Protein AF-A0A4R2BP44-F1 (afdb_monomer)

Foldseek 3Di:
DDDD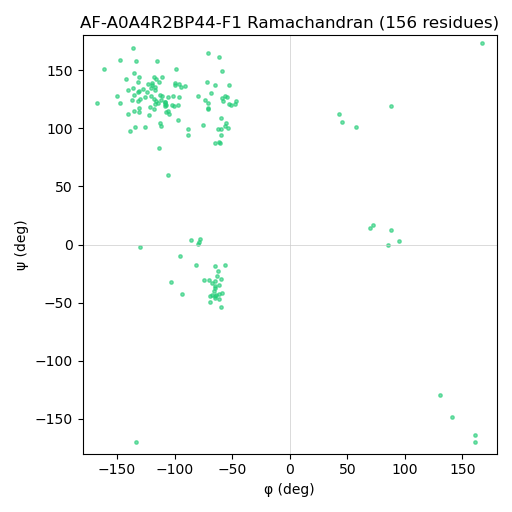DDDDDDDPPPPPPPPPPPQDFFDKDKDWDFAWPVVVQVVCCVVLVFGKIKTKTKIKIWTAHPQRKIWIFIWIWIWIATPQGIKIWTAGWIWIDDPFKIKIAAWRTWIGDPVGHTQFTDHFMWIATPVPRDIDTGGDRPPVVPDDPSVVNNNNHD

Mean predicted aligned error: 10.85 Å

pLDDT: mean 81.24, std 19.88, range [25.5, 97.81]

Sequence (158 aa):
MRRVSILGLAALGLAFVATPAVAAGPTVEQFRFVGVDDDQSAELTADCGFPVTVTVDAHETHLLFDDGTFQALIHYNATVTGAGGTLVLNNNVNEVDSSESFRAAGTPLRVSTIDGRTLAKQAGLLIFRFADGTLTFHGSLRPAEGFSFCEALQQQAP

Structure (mmCIF, N/CA/C/O backbone):
data_AF-A0A4R2BP44-F1
#
_entry.id   AF-A0A4R2BP44-F1
#
loop_
_atom_site.group_PDB
_atom_site.id
_atom_site.type_symbol
_atom_site.label_atom_id
_atom_site.label_alt_id
_atom_site.label_comp_id
_atom_site.label_asym_id
_atom_site.label_entity_id
_atom_site.label_seq_id
_atom_site.pdbx_PDB_ins_code
_atom_site.Cartn_x
_atom_site.Cartn_y
_atom_site.Cartn_z
_atom_site.occupancy
_atom_site.B_iso_or_equiv
_atom_site.auth_seq_id
_atom_site.auth_comp_id
_atom_site.auth_asym_id
_atom_site.auth_atom_id
_atom_site.pdbx_PDB_model_num
ATOM 1 N N . MET A 1 1 ? 38.806 12.807 -79.100 1.00 35.84 1 MET A N 1
ATOM 2 C CA . MET A 1 1 ? 39.651 13.921 -78.617 1.00 35.84 1 MET A CA 1
ATOM 3 C C . MET A 1 1 ? 39.878 13.763 -77.122 1.00 35.84 1 MET A C 1
ATOM 5 O O . MET A 1 1 ? 38.923 13.493 -76.416 1.00 35.84 1 MET A O 1
ATOM 9 N N . ARG A 1 2 ? 41.148 13.895 -76.715 1.00 33.97 2 ARG A N 1
ATOM 10 C CA . ARG A 1 2 ? 41.700 14.247 -75.391 1.00 33.97 2 ARG A CA 1
ATOM 11 C C . ARG A 1 2 ? 41.110 13.629 -74.109 1.00 33.97 2 ARG A C 1
ATOM 13 O O . ARG A 1 2 ? 40.054 14.011 -73.627 1.00 33.97 2 ARG A O 1
ATOM 20 N N . ARG A 1 3 ? 41.956 12.798 -73.488 1.00 40.75 3 ARG A N 1
ATOM 21 C CA . ARG A 1 3 ? 42.045 12.570 -72.039 1.00 40.75 3 ARG A CA 1
ATOM 22 C C . ARG A 1 3 ? 42.208 13.905 -71.300 1.00 40.75 3 ARG A C 1
ATOM 24 O O . ARG A 1 3 ? 43.069 14.685 -71.700 1.00 40.75 3 ARG A O 1
ATOM 31 N N . VAL A 1 4 ? 41.499 14.082 -70.187 1.00 38.09 4 VAL A N 1
ATOM 32 C CA . VAL A 1 4 ? 41.998 14.813 -69.012 1.00 38.09 4 VAL A CA 1
ATOM 33 C C . VAL A 1 4 ? 41.537 14.058 -67.766 1.00 38.09 4 VAL A C 1
ATOM 35 O O . VAL A 1 4 ? 40.348 13.970 -67.480 1.00 38.09 4 VAL A O 1
ATOM 38 N N . SER A 1 5 ? 42.509 13.486 -67.062 1.00 39.84 5 SER A N 1
ATOM 39 C CA . SER A 1 5 ? 42.406 13.041 -65.676 1.00 39.84 5 SER A CA 1
ATOM 40 C C . SER A 1 5 ? 42.843 14.195 -64.775 1.00 39.84 5 SER A C 1
ATOM 42 O O . SER A 1 5 ? 43.879 14.797 -65.047 1.00 39.84 5 SER A O 1
ATOM 44 N N . ILE A 1 6 ? 42.107 14.452 -63.693 1.00 37.88 6 ILE A N 1
ATOM 45 C CA . ILE A 1 6 ? 42.597 15.119 -62.474 1.00 37.88 6 ILE A CA 1
ATOM 46 C C . ILE A 1 6 ? 41.952 14.335 -61.316 1.00 37.88 6 ILE A C 1
ATOM 48 O O . ILE A 1 6 ? 40.733 14.296 -61.217 1.00 37.88 6 ILE A O 1
ATOM 52 N N . LEU A 1 7 ? 42.657 13.387 -60.692 1.00 30.05 7 LEU A N 1
ATOM 53 C CA . LEU A 1 7 ? 43.521 13.562 -59.514 1.00 30.05 7 LEU A CA 1
ATOM 54 C C . LEU A 1 7 ? 42.806 14.158 -58.290 1.00 30.05 7 LEU A C 1
ATOM 56 O O . LEU A 1 7 ? 42.697 15.368 -58.156 1.00 30.05 7 LEU A O 1
ATOM 60 N N . GLY A 1 8 ? 42.465 13.257 -57.361 1.00 25.50 8 GLY A N 1
ATOM 61 C CA . GLY A 1 8 ? 42.724 13.420 -55.930 1.00 25.50 8 GLY A CA 1
ATOM 62 C C . GLY A 1 8 ? 41.662 14.144 -55.108 1.00 25.50 8 GLY A C 1
ATOM 63 O O . GLY A 1 8 ? 41.470 15.339 -55.263 1.00 25.50 8 GLY A O 1
ATOM 64 N N . LEU A 1 9 ? 41.095 13.450 -54.118 1.00 31.69 9 LEU A N 1
ATOM 65 C CA . LEU A 1 9 ? 41.412 13.750 -52.719 1.00 31.69 9 LEU A CA 1
ATOM 66 C C . LEU A 1 9 ? 40.905 12.638 -51.785 1.00 31.69 9 LEU A C 1
ATOM 68 O O . LEU A 1 9 ? 39.724 12.321 -51.751 1.00 31.69 9 LEU A O 1
ATOM 72 N N . ALA A 1 10 ? 41.866 12.080 -51.050 1.00 29.89 10 ALA A N 1
ATOM 73 C CA . ALA A 1 10 ? 41.777 11.503 -49.712 1.00 29.89 10 ALA A CA 1
ATOM 74 C C . ALA A 1 10 ? 40.606 10.560 -49.377 1.00 29.89 10 ALA A C 1
ATOM 76 O O . ALA A 1 10 ? 39.509 10.968 -49.003 1.00 29.89 10 ALA A O 1
ATOM 77 N N . ALA A 1 11 ? 40.951 9.272 -49.317 1.00 38.94 11 ALA A N 1
ATOM 78 C CA . ALA A 1 11 ? 40.391 8.353 -48.342 1.00 38.94 11 ALA A CA 1
ATOM 79 C C . ALA A 1 11 ? 40.568 8.935 -46.925 1.00 38.94 11 ALA A C 1
ATOM 81 O O . ALA A 1 11 ? 41.644 8.848 -46.337 1.00 38.94 11 ALA A O 1
ATOM 82 N N . LEU A 1 12 ? 39.511 9.531 -46.378 1.00 34.94 12 LEU A N 1
ATOM 83 C CA . LEU A 1 12 ? 39.333 9.623 -44.936 1.00 34.94 12 LEU A CA 1
ATOM 84 C C . LEU A 1 12 ? 38.603 8.355 -44.518 1.00 34.94 12 LEU A C 1
ATOM 86 O O . LEU A 1 12 ? 37.393 8.219 -44.696 1.00 34.94 12 LEU A O 1
ATOM 90 N N . GLY A 1 13 ? 39.380 7.402 -44.006 1.00 35.44 13 GLY A N 1
ATOM 91 C CA . GLY A 1 13 ? 38.844 6.301 -43.229 1.00 35.44 13 GLY A CA 1
ATOM 92 C C . GLY A 1 13 ? 38.058 6.885 -42.065 1.00 35.44 13 GLY A C 1
ATOM 93 O O . GLY A 1 13 ? 38.637 7.337 -41.080 1.00 35.44 13 GLY A O 1
ATOM 94 N N . LEU A 1 14 ? 36.734 6.886 -42.192 1.00 38.31 14 LEU A N 1
ATOM 95 C CA . LEU A 1 14 ? 35.836 6.960 -41.055 1.00 38.31 14 LEU A CA 1
ATOM 96 C C . LEU A 1 14 ? 36.058 5.674 -40.263 1.00 38.31 14 LEU A C 1
ATOM 98 O O . LEU A 1 14 ? 35.388 4.664 -40.469 1.00 38.31 14 LEU A O 1
ATOM 102 N N . ALA A 1 15 ? 37.039 5.709 -39.364 1.00 43.16 15 ALA A N 1
ATOM 103 C CA . ALA A 1 15 ? 36.992 4.886 -38.178 1.00 43.16 15 ALA A CA 1
ATOM 104 C C . ALA A 1 15 ? 35.740 5.338 -37.417 1.00 43.16 15 ALA A C 1
ATOM 106 O O . ALA A 1 15 ? 35.787 6.256 -36.601 1.00 43.16 15 ALA A O 1
ATOM 107 N N . PHE A 1 16 ? 34.596 4.733 -37.743 1.00 40.28 16 PHE A N 1
ATOM 108 C CA . PHE A 1 16 ? 33.491 4.659 -36.809 1.00 40.28 16 PHE A CA 1
ATOM 109 C C . PHE A 1 16 ? 34.045 3.906 -35.608 1.00 40.28 16 PHE A C 1
ATOM 111 O O . PHE A 1 16 ? 34.105 2.677 -35.587 1.00 40.28 16 PHE A O 1
ATOM 118 N N . VAL A 1 17 ? 34.520 4.657 -34.619 1.00 44.81 17 VAL A N 1
ATOM 119 C CA . VAL A 1 17 ? 34.588 4.140 -33.266 1.00 44.81 17 VAL A CA 1
ATOM 120 C C . VAL A 1 17 ? 33.130 3.878 -32.931 1.00 44.81 17 VAL A C 1
ATOM 122 O O . VAL A 1 17 ? 32.371 4.810 -32.679 1.00 44.81 17 VAL A O 1
ATOM 125 N N . ALA A 1 18 ? 32.711 2.619 -33.046 1.00 42.50 18 ALA A N 1
ATOM 126 C CA . ALA A 1 18 ? 31.502 2.155 -32.405 1.00 42.50 18 ALA A CA 1
ATOM 127 C C . ALA A 1 18 ? 31.738 2.377 -30.911 1.00 42.50 18 ALA A C 1
ATOM 129 O O . ALA A 1 18 ? 32.309 1.533 -30.223 1.00 42.50 18 ALA A O 1
ATOM 130 N N . THR A 1 19 ? 31.411 3.571 -30.421 1.00 48.53 19 THR A N 1
ATOM 131 C CA . THR A 1 19 ? 31.252 3.775 -28.993 1.00 48.53 19 THR A CA 1
ATOM 132 C C . THR A 1 19 ? 30.174 2.783 -28.592 1.00 48.53 19 THR A C 1
ATOM 134 O O . THR A 1 19 ? 29.110 2.809 -29.222 1.00 48.53 19 THR A O 1
ATOM 137 N N . PRO A 1 20 ? 30.427 1.872 -27.635 1.00 46.53 20 PRO A N 1
ATOM 138 C CA . PRO A 1 20 ? 29.353 1.045 -27.122 1.00 46.53 20 PRO A CA 1
ATOM 139 C C . PRO A 1 20 ? 28.257 2.022 -26.716 1.00 46.53 20 PRO A C 1
ATOM 141 O O . PRO A 1 20 ? 28.526 2.959 -25.961 1.00 46.53 20 PRO A O 1
ATOM 144 N N . ALA A 1 21 ? 27.071 1.880 -27.311 1.00 52.88 21 ALA A N 1
ATOM 145 C CA . ALA A 1 21 ? 25.906 2.591 -26.835 1.00 52.88 21 ALA A CA 1
ATOM 146 C C . ALA A 1 21 ? 25.800 2.199 -25.365 1.00 52.88 21 ALA A C 1
ATOM 148 O O . ALA A 1 21 ? 25.515 1.046 -25.041 1.00 52.88 21 ALA A O 1
ATOM 149 N N . VAL A 1 22 ? 26.180 3.119 -24.481 1.00 56.31 22 VAL A N 1
ATOM 150 C CA . VAL A 1 22 ? 25.903 2.983 -23.062 1.00 56.31 22 VAL A CA 1
ATOM 151 C C . VAL A 1 22 ? 24.390 2.903 -23.038 1.00 56.31 22 VAL A C 1
ATOM 153 O O . VAL A 1 22 ? 23.740 3.872 -23.428 1.00 56.31 22 VAL A O 1
ATOM 156 N N . ALA A 1 23 ? 23.848 1.719 -22.740 1.00 58.56 23 ALA A N 1
ATOM 157 C CA . ALA A 1 23 ? 22.416 1.559 -22.564 1.00 58.56 23 ALA A CA 1
ATOM 158 C C . ALA A 1 23 ? 21.978 2.694 -21.639 1.00 58.56 23 ALA A C 1
ATOM 160 O O . ALA A 1 23 ? 22.573 2.867 -20.569 1.00 58.56 23 ALA A O 1
ATOM 161 N N . ALA A 1 24 ? 21.059 3.537 -22.113 1.00 68.88 24 ALA A N 1
ATOM 162 C CA . ALA A 1 24 ? 20.552 4.622 -21.300 1.00 68.88 24 ALA A CA 1
ATOM 163 C C . ALA A 1 24 ? 20.044 3.994 -19.995 1.00 68.88 24 ALA A C 1
ATOM 165 O O . ALA A 1 24 ? 19.338 2.985 -20.016 1.00 68.88 24 ALA A O 1
ATOM 166 N N . GLY A 1 25 ? 20.512 4.507 -18.855 1.00 79.50 25 GLY A N 1
ATOM 167 C CA . GLY A 1 25 ? 19.971 4.084 -17.567 1.00 79.50 25 GLY A CA 1
ATOM 168 C C . GLY A 1 25 ? 18.478 4.423 -17.495 1.00 79.50 25 GLY A C 1
ATOM 169 O O . GLY A 1 25 ? 18.021 5.268 -18.268 1.00 79.50 25 GLY A O 1
ATOM 170 N N . PRO A 1 26 ? 17.714 3.801 -16.581 1.00 90.31 26 PRO A N 1
ATOM 171 C CA . PRO A 1 26 ? 16.303 4.130 -16.435 1.00 90.31 26 PRO A CA 1
ATOM 172 C C . PRO A 1 26 ? 16.114 5.615 -16.103 1.00 90.31 26 PRO A C 1
ATOM 174 O O . PRO A 1 26 ? 16.946 6.228 -15.424 1.00 90.31 26 PRO A O 1
ATOM 177 N N . THR A 1 27 ? 14.990 6.177 -16.540 1.00 94.75 27 THR A N 1
ATOM 178 C CA . THR A 1 27 ? 14.526 7.477 -16.047 1.00 94.75 27 THR A CA 1
ATOM 179 C C . THR A 1 27 ? 14.106 7.311 -14.591 1.00 94.75 27 THR A C 1
ATOM 181 O O . THR A 1 27 ? 13.376 6.378 -14.266 1.00 94.75 27 THR A O 1
ATOM 184 N N . VAL A 1 28 ? 14.593 8.186 -13.708 1.00 95.12 28 VAL A N 1
ATOM 185 C CA . VAL A 1 28 ? 14.306 8.123 -12.269 1.00 95.12 28 VAL A CA 1
ATOM 186 C C . VAL A 1 28 ? 13.370 9.257 -11.885 1.00 95.12 28 VAL A C 1
ATOM 188 O O . VAL A 1 28 ? 13.719 10.425 -12.060 1.00 95.12 28 VAL A O 1
ATOM 191 N N . GLU A 1 29 ? 12.225 8.917 -11.305 1.00 94.75 29 GLU A N 1
ATOM 192 C CA . GLU A 1 29 ? 11.276 9.877 -10.745 1.00 94.75 29 GLU A CA 1
ATOM 193 C C . GLU A 1 29 ? 11.127 9.642 -9.241 1.00 94.75 29 GLU A C 1
ATOM 195 O O . GLU A 1 29 ? 11.203 8.514 -8.753 1.00 94.75 29 GLU A O 1
ATOM 200 N N . GLN A 1 30 ? 10.960 10.722 -8.482 1.00 94.88 30 GLN A N 1
ATOM 201 C CA . GLN A 1 30 ? 10.716 10.652 -7.046 1.00 94.88 30 GLN A CA 1
ATOM 202 C C . GLN A 1 30 ? 9.360 11.260 -6.748 1.00 94.88 30 GLN A C 1
ATOM 204 O O . GLN A 1 30 ? 9.098 12.414 -7.091 1.00 94.88 30 GLN A O 1
ATOM 209 N N . PHE A 1 31 ? 8.524 10.484 -6.075 1.00 91.62 31 PHE A N 1
ATOM 210 C CA . PHE A 1 31 ? 7.209 10.909 -5.645 1.00 91.62 31 PHE A CA 1
ATOM 211 C C . PHE A 1 31 ? 7.166 10.985 -4.124 1.00 91.62 31 PHE A C 1
ATOM 213 O O . PHE A 1 31 ? 7.716 10.139 -3.415 1.00 91.62 31 PHE A O 1
ATOM 220 N N . ARG A 1 32 ? 6.510 12.025 -3.609 1.00 93.56 32 ARG A N 1
ATOM 221 C CA . ARG A 1 32 ? 6.258 12.167 -2.181 1.00 93.56 32 ARG A CA 1
ATOM 222 C C . ARG A 1 32 ? 4.867 12.717 -1.952 1.00 93.56 32 ARG A C 1
ATOM 224 O O . ARG A 1 32 ? 4.508 13.746 -2.522 1.00 93.56 32 ARG A O 1
ATOM 231 N N . PHE A 1 33 ? 4.150 12.083 -1.039 1.00 91.38 33 PHE A N 1
ATOM 232 C CA . PHE A 1 33 ? 2.850 12.537 -0.587 1.00 91.38 33 PHE A CA 1
ATOM 233 C C . PHE A 1 33 ? 2.787 12.533 0.936 1.00 91.38 33 PHE A C 1
ATOM 235 O O . PHE A 1 33 ? 3.166 11.557 1.578 1.00 91.38 33 PHE A O 1
ATOM 242 N N . VAL A 1 34 ? 2.315 13.641 1.508 1.00 95.44 34 VAL A N 1
ATOM 243 C CA . VAL A 1 34 ? 2.019 13.751 2.936 1.00 95.44 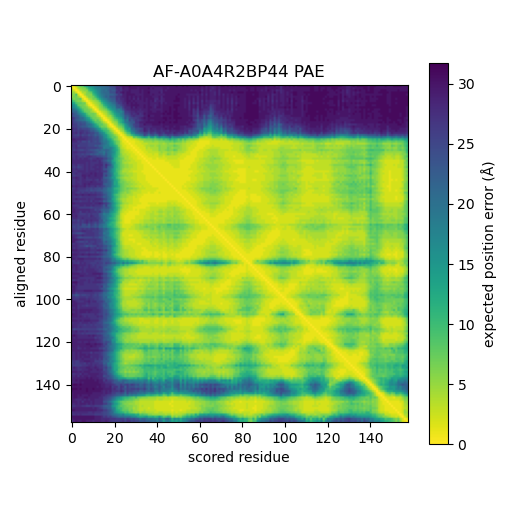34 VAL A CA 1
ATOM 244 C C . VAL A 1 34 ? 0.673 14.441 3.073 1.00 95.44 34 VAL A C 1
ATOM 246 O O . VAL A 1 34 ? 0.542 15.607 2.697 1.00 95.44 34 VAL A O 1
ATOM 249 N N . GLY A 1 35 ? -0.324 13.741 3.596 1.00 95.69 35 GLY A N 1
ATOM 250 C CA . GLY A 1 35 ? -1.672 14.287 3.678 1.00 95.69 35 GLY A CA 1
ATOM 251 C C . GLY A 1 35 ? -2.742 13.228 3.863 1.00 95.69 35 GLY A C 1
ATOM 252 O O . GLY A 1 35 ? -2.446 12.069 4.141 1.00 95.69 35 GLY A O 1
ATOM 253 N N . VAL A 1 36 ? -3.994 13.653 3.736 1.00 96.06 36 VAL A N 1
ATOM 254 C CA . VAL A 1 36 ? -5.141 12.743 3.738 1.00 96.06 36 VAL A CA 1
ATOM 255 C C . VAL A 1 36 ? -5.268 12.120 2.354 1.00 96.06 36 VAL A C 1
ATOM 257 O O . VAL A 1 36 ? -5.291 12.839 1.359 1.00 96.06 36 VAL A O 1
ATOM 260 N N . ASP A 1 37 ? -5.330 10.796 2.309 1.00 95.00 37 ASP A N 1
ATOM 261 C CA . ASP A 1 37 ? -5.653 10.043 1.100 1.00 95.00 37 ASP A CA 1
ATOM 262 C C . ASP A 1 37 ? -7.174 9.884 1.036 1.00 95.00 37 ASP A C 1
ATOM 264 O O . ASP A 1 37 ? -7.755 9.028 1.710 1.00 95.00 37 ASP A O 1
ATOM 268 N N . ASP A 1 38 ? -7.829 10.794 0.314 1.00 95.56 38 ASP A N 1
ATOM 269 C CA . ASP A 1 38 ? -9.291 10.864 0.245 1.00 95.56 38 ASP A CA 1
ATOM 270 C C . ASP A 1 38 ? -9.894 9.621 -0.425 1.00 95.56 38 ASP A C 1
ATOM 272 O O . ASP A 1 38 ? -10.937 9.134 0.017 1.00 95.56 38 ASP A O 1
ATOM 276 N N . ASP A 1 39 ? -9.218 9.070 -1.436 1.00 93.56 39 ASP A N 1
ATOM 277 C CA . ASP A 1 39 ? -9.689 7.900 -2.176 1.00 93.56 39 ASP A CA 1
ATOM 278 C C . ASP A 1 39 ? -9.631 6.648 -1.293 1.00 93.56 39 ASP A C 1
ATOM 280 O O . ASP A 1 39 ? -10.643 5.959 -1.129 1.00 93.56 39 ASP A O 1
ATOM 284 N N . GLN A 1 40 ? -8.498 6.399 -0.627 1.00 91.00 40 GLN A N 1
ATOM 285 C CA . GLN A 1 40 ? -8.390 5.264 0.291 1.00 91.00 40 GLN A CA 1
ATOM 286 C C . GLN A 1 40 ? -9.279 5.437 1.533 1.00 91.00 40 GLN A C 1
ATOM 288 O O . GLN A 1 40 ? -9.833 4.465 2.052 1.00 91.00 40 GLN A O 1
ATOM 293 N N . SER A 1 41 ? -9.463 6.674 2.008 1.00 94.94 41 SER A N 1
ATOM 294 C CA . SER A 1 41 ? -10.414 6.974 3.086 1.00 94.94 41 SER A CA 1
ATOM 295 C C . SER A 1 41 ? -11.848 6.629 2.680 1.00 94.94 41 SER A C 1
ATOM 297 O O . SER A 1 41 ? -12.588 6.046 3.478 1.00 94.94 41 SER A O 1
ATOM 299 N N . ALA A 1 42 ? -12.248 6.956 1.448 1.00 95.38 42 ALA A N 1
ATOM 300 C CA . ALA A 1 42 ? -13.571 6.644 0.920 1.00 95.38 42 ALA A CA 1
ATOM 301 C C . ALA A 1 42 ? -13.775 5.134 0.731 1.00 95.38 42 ALA A C 1
ATOM 303 O O . ALA A 1 42 ? -14.817 4.613 1.136 1.00 95.38 42 ALA A O 1
ATOM 304 N N . GLU A 1 43 ? -12.781 4.432 0.185 1.00 94.25 43 GLU A N 1
ATOM 305 C CA . GLU A 1 43 ? -12.806 2.976 0.005 1.00 94.25 43 GLU A CA 1
ATOM 306 C C . GLU A 1 43 ? -12.965 2.254 1.350 1.00 94.25 43 GLU A C 1
ATOM 308 O O . GLU A 1 43 ? -13.934 1.523 1.554 1.00 94.25 43 GLU A O 1
ATOM 313 N N . LEU A 1 44 ? -12.100 2.549 2.326 1.00 91.94 44 LEU A N 1
ATOM 314 C CA . LEU A 1 44 ? -12.189 1.935 3.653 1.00 91.94 44 LEU A CA 1
ATOM 315 C C . LEU A 1 44 ? -13.464 2.330 4.402 1.00 91.94 44 LEU A C 1
ATOM 317 O O . LEU A 1 44 ? -13.988 1.531 5.174 1.00 91.94 44 LEU A O 1
ATOM 321 N N . THR A 1 45 ? -13.989 3.539 4.185 1.00 94.69 45 THR A N 1
ATOM 322 C CA . THR A 1 45 ? -15.284 3.941 4.754 1.00 94.69 45 THR A CA 1
ATOM 323 C C . THR A 1 45 ? -16.419 3.081 4.200 1.00 94.69 45 THR A C 1
ATOM 325 O O . THR A 1 45 ? -17.290 2.650 4.961 1.00 94.69 45 THR A O 1
ATOM 328 N N . ALA A 1 46 ? -16.414 2.819 2.890 1.00 93.94 46 ALA A N 1
ATOM 329 C CA . ALA A 1 46 ? -17.403 1.965 2.245 1.00 93.94 46 ALA A CA 1
ATOM 330 C C . ALA A 1 46 ? -17.293 0.512 2.734 1.00 93.94 46 ALA A C 1
ATOM 332 O O . ALA A 1 46 ? -18.308 -0.077 3.110 1.00 93.94 46 ALA A O 1
ATOM 333 N N . ASP A 1 47 ? -16.075 -0.025 2.806 1.00 91.75 47 ASP A N 1
ATOM 334 C CA . ASP A 1 47 ? -15.817 -1.409 3.213 1.00 91.75 47 ASP A CA 1
ATOM 335 C C . ASP A 1 47 ? -16.112 -1.656 4.694 1.00 91.75 47 ASP A C 1
ATOM 337 O O . ASP A 1 47 ? -16.731 -2.657 5.062 1.00 91.75 47 ASP A O 1
ATOM 341 N N . CYS A 1 48 ? -15.688 -0.740 5.565 1.00 90.75 48 CYS A N 1
ATOM 342 C CA . CYS A 1 48 ? -15.864 -0.894 7.002 1.00 90.75 48 CYS A CA 1
ATOM 343 C C . CYS A 1 48 ? -17.266 -0.495 7.491 1.00 90.75 48 CYS A C 1
ATOM 345 O O . CYS A 1 48 ? -17.651 -0.868 8.602 1.00 90.75 48 CYS A O 1
ATOM 347 N N . GLY A 1 49 ? -18.041 0.255 6.700 1.00 94.62 49 GLY A N 1
ATOM 348 C CA . GLY A 1 49 ? -19.393 0.695 7.062 1.00 94.62 49 GLY A CA 1
ATOM 349 C C . GLY A 1 49 ? -19.442 1.794 8.135 1.00 94.62 49 GLY A C 1
ATOM 350 O O . GLY A 1 49 ? -20.489 2.020 8.743 1.00 94.62 49 GLY A O 1
ATOM 351 N N . PHE A 1 50 ? -18.325 2.478 8.389 1.00 94.38 50 PHE A N 1
ATOM 352 C CA . PHE A 1 50 ? -18.218 3.633 9.286 1.00 94.38 50 PHE A CA 1
ATOM 353 C C . PHE A 1 50 ? -17.143 4.603 8.774 1.00 94.38 50 PHE A C 1
ATOM 355 O O . PHE A 1 50 ? -16.265 4.172 8.032 1.00 94.38 50 PHE A O 1
ATOM 362 N N . PRO A 1 51 ? -17.167 5.894 9.165 1.00 96.06 51 PRO A N 1
ATOM 363 C CA . PRO A 1 51 ? -16.175 6.862 8.703 1.00 96.06 51 PRO A CA 1
ATOM 364 C C . PRO A 1 51 ? -14.743 6.448 9.060 1.00 96.06 51 PRO A C 1
ATOM 366 O O . PRO A 1 51 ? -14.434 6.213 10.233 1.00 96.06 51 PRO A O 1
ATOM 369 N N . VAL A 1 52 ? -13.882 6.398 8.046 1.00 96.06 52 VAL A N 1
ATOM 370 C CA . VAL A 1 52 ? -12.445 6.142 8.159 1.00 96.06 52 VAL A CA 1
ATOM 371 C C . VAL A 1 52 ? -11.682 7.299 7.521 1.00 96.06 52 VAL A C 1
ATOM 373 O O . VAL A 1 52 ? -12.054 7.799 6.464 1.00 96.06 52 VAL A O 1
ATOM 376 N N . THR A 1 53 ? -10.602 7.727 8.166 1.00 97.81 53 THR A N 1
ATOM 377 C CA . THR A 1 53 ? -9.650 8.695 7.617 1.00 97.81 53 THR A CA 1
ATOM 378 C C . THR A 1 53 ? -8.274 8.062 7.563 1.00 97.81 53 THR A C 1
ATOM 380 O O . THR A 1 53 ? -7.777 7.563 8.578 1.00 97.81 53 THR A O 1
ATOM 383 N N . VAL A 1 54 ? -7.651 8.117 6.392 1.00 96.88 54 VAL A N 1
ATOM 384 C CA . VAL A 1 54 ? -6.279 7.677 6.180 1.00 96.88 54 VAL A CA 1
ATOM 385 C C . VAL A 1 54 ? -5.376 8.880 5.972 1.00 96.88 54 VAL A C 1
ATOM 387 O O . VAL A 1 54 ? -5.529 9.637 5.017 1.00 96.88 54 VAL A O 1
ATOM 390 N N . THR A 1 55 ? -4.399 9.026 6.861 1.00 97.50 55 THR A N 1
ATOM 391 C CA . THR A 1 55 ? -3.346 10.036 6.741 1.00 97.50 55 THR A CA 1
ATOM 392 C C . THR A 1 55 ? -2.037 9.352 6.397 1.00 97.50 55 THR A C 1
ATOM 394 O O . THR A 1 55 ? -1.567 8.505 7.155 1.00 97.50 55 THR A O 1
ATOM 397 N N . VAL A 1 56 ? -1.441 9.746 5.281 1.00 96.00 56 VAL A N 1
ATOM 398 C CA . VAL A 1 56 ? -0.304 9.090 4.640 1.00 96.00 56 VAL A CA 1
ATOM 399 C C . VAL A 1 56 ? 0.951 9.954 4.736 1.00 96.00 56 VAL A C 1
ATOM 401 O O . VAL A 1 56 ? 0.889 11.176 4.626 1.00 96.00 56 VAL A O 1
ATOM 404 N N . ASP A 1 57 ? 2.093 9.296 4.906 1.00 95.56 57 ASP A N 1
ATOM 405 C CA . ASP A 1 57 ? 3.438 9.762 4.568 1.00 95.56 57 ASP A CA 1
ATOM 406 C C . ASP A 1 57 ? 4.063 8.691 3.664 1.00 95.56 57 ASP A C 1
ATOM 408 O O . ASP A 1 57 ? 4.459 7.612 4.121 1.00 95.56 57 ASP A O 1
ATOM 412 N N . ALA A 1 58 ? 4.060 8.963 2.362 1.00 93.69 58 ALA A N 1
ATOM 413 C CA . ALA A 1 58 ? 4.534 8.056 1.331 1.00 93.69 58 ALA A CA 1
ATOM 414 C C . ALA A 1 58 ? 5.690 8.680 0.554 1.00 93.69 58 ALA A C 1
ATOM 416 O O . ALA A 1 58 ? 5.677 9.864 0.201 1.00 93.69 58 ALA A O 1
ATOM 417 N N . HIS A 1 59 ? 6.687 7.853 0.266 1.00 94.88 59 HIS A N 1
ATOM 418 C CA . HIS A 1 59 ? 7.818 8.192 -0.577 1.00 94.88 59 HIS A CA 1
ATOM 419 C C . HIS A 1 59 ? 8.099 7.046 -1.536 1.00 94.88 59 HIS A C 1
ATOM 421 O O . HIS A 1 59 ? 8.267 5.898 -1.116 1.00 94.88 59 HIS A O 1
ATOM 427 N N . GLU A 1 60 ? 8.196 7.378 -2.816 1.00 94.12 60 GLU A N 1
ATOM 428 C CA . GLU A 1 60 ? 8.407 6.406 -3.872 1.00 94.12 60 GLU A CA 1
ATOM 429 C C . GLU A 1 60 ? 9.541 6.842 -4.789 1.00 94.12 60 GLU A C 1
ATOM 431 O O . GLU A 1 60 ? 9.737 8.027 -5.065 1.00 94.12 60 GLU A O 1
ATOM 436 N N . THR A 1 61 ? 10.309 5.870 -5.262 1.00 95.75 61 THR A N 1
ATOM 437 C CA . THR A 1 61 ? 11.272 6.066 -6.346 1.00 95.75 61 THR A CA 1
ATOM 438 C C . THR A 1 61 ? 10.870 5.180 -7.505 1.00 95.75 61 THR A C 1
ATOM 440 O O . THR A 1 61 ? 10.871 3.958 -7.370 1.00 95.75 61 THR A O 1
ATOM 443 N N . HIS A 1 62 ? 10.532 5.798 -8.627 1.00 95.56 62 HIS A N 1
ATOM 444 C CA . HIS A 1 62 ? 10.126 5.132 -9.853 1.00 95.56 62 HIS A CA 1
ATOM 445 C C . HIS A 1 62 ? 11.305 5.071 -10.818 1.00 95.56 62 HIS A C 1
ATOM 447 O O . HIS A 1 62 ? 12.053 6.036 -10.968 1.00 95.56 62 HIS A O 1
ATOM 453 N N . LEU A 1 63 ? 11.473 3.927 -11.463 1.00 95.31 63 LEU A N 1
ATOM 454 C CA . LEU A 1 63 ? 12.476 3.653 -12.478 1.00 95.31 63 LEU A CA 1
ATOM 455 C C . LEU A 1 63 ? 11.731 3.225 -13.740 1.00 95.31 63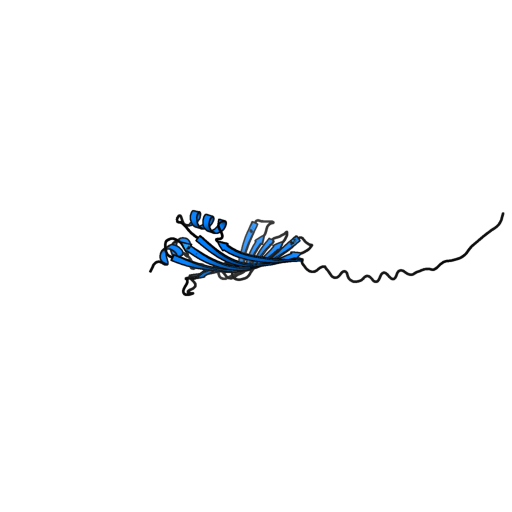 LEU A C 1
ATOM 457 O O . LEU A 1 63 ? 11.118 2.157 -13.771 1.00 95.31 63 LEU A O 1
ATOM 461 N N . LEU A 1 6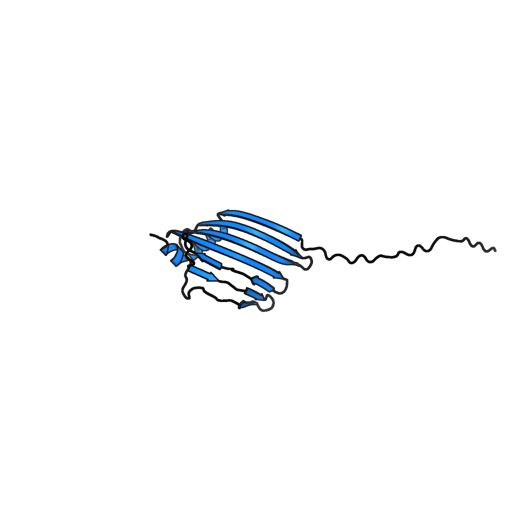4 ? 11.776 4.066 -14.766 1.00 94.12 64 LEU A N 1
ATOM 462 C CA . LEU A 1 64 ? 11.143 3.817 -16.053 1.00 94.12 64 LEU A CA 1
ATOM 463 C C . LEU A 1 64 ? 12.212 3.386 -17.053 1.00 94.12 64 LEU A C 1
ATOM 465 O O . LEU A 1 64 ? 13.166 4.126 -17.309 1.00 94.12 64 LEU A O 1
ATOM 469 N N . PHE A 1 65 ? 12.062 2.187 -17.604 1.00 92.44 65 PHE A N 1
ATOM 470 C CA . PHE A 1 65 ? 12.984 1.612 -18.577 1.00 92.44 65 PHE A CA 1
ATOM 471 C C . PHE A 1 65 ? 12.448 1.787 -20.005 1.00 92.44 65 PHE A C 1
ATOM 473 O O . PHE A 1 65 ? 11.240 1.794 -20.236 1.00 92.44 65 PHE A O 1
ATOM 480 N N . ASP A 1 66 ? 13.353 1.886 -20.983 1.00 91.69 66 ASP A N 1
ATOM 481 C CA . ASP A 1 66 ? 12.999 2.089 -22.399 1.00 91.69 66 ASP A CA 1
ATOM 482 C C . ASP A 1 66 ? 12.176 0.934 -22.998 1.00 91.69 66 ASP A C 1
ATOM 484 O O . ASP A 1 66 ? 11.465 1.119 -23.986 1.00 91.69 66 ASP A O 1
ATOM 488 N N . ASP A 1 67 ? 12.267 -0.264 -22.413 1.00 89.50 67 ASP A N 1
ATOM 489 C CA . ASP A 1 67 ? 11.486 -1.437 -22.821 1.00 89.50 67 ASP A CA 1
ATOM 490 C C . ASP A 1 67 ? 10.040 -1.424 -22.290 1.00 89.50 67 ASP A C 1
ATOM 492 O O . ASP A 1 67 ? 9.275 -2.354 -22.552 1.00 89.50 67 ASP A O 1
ATOM 496 N N . GLY A 1 68 ? 9.656 -0.362 -21.574 1.00 89.56 68 GLY A N 1
ATOM 497 C CA . GLY A 1 68 ? 8.345 -0.199 -20.956 1.00 89.56 68 GLY A CA 1
ATOM 498 C C . GLY A 1 68 ? 8.224 -0.851 -19.580 1.00 89.56 68 GLY A C 1
ATOM 499 O O . GLY A 1 68 ? 7.161 -0.752 -18.973 1.00 89.56 68 GLY A O 1
ATOM 500 N N . THR A 1 69 ? 9.280 -1.492 -19.069 1.00 94.00 69 THR A N 1
ATOM 501 C CA . THR A 1 69 ? 9.310 -1.959 -17.681 1.00 94.00 69 THR A CA 1
ATOM 502 C C . THR A 1 69 ? 9.270 -0.758 -16.742 1.00 94.00 69 THR A C 1
ATOM 504 O O . THR A 1 69 ? 9.969 0.240 -16.935 1.00 94.00 69 THR A O 1
ATOM 507 N N . PHE A 1 70 ? 8.473 -0.875 -15.692 1.00 94.94 70 PHE A N 1
ATOM 508 C CA . PHE A 1 70 ? 8.391 0.073 -14.596 1.00 94.94 70 PHE A CA 1
ATOM 509 C C . PHE A 1 70 ? 8.821 -0.626 -13.310 1.00 94.94 70 PHE A C 1
ATOM 511 O O . PHE A 1 70 ? 8.412 -1.753 -13.036 1.00 94.94 70 PHE A O 1
ATOM 518 N N . GLN A 1 71 ? 9.647 0.033 -12.506 1.00 95.62 71 GLN A N 1
ATOM 519 C CA . GLN A 1 71 ? 9.977 -0.438 -11.169 1.00 95.62 71 GLN A CA 1
ATOM 520 C C . GLN A 1 71 ? 9.739 0.672 -10.149 1.00 95.62 71 GLN A C 1
ATOM 522 O O . GLN A 1 71 ? 10.202 1.790 -10.347 1.00 95.62 71 GLN A O 1
ATOM 527 N N . ALA A 1 72 ? 9.088 0.363 -9.030 1.00 94.69 72 ALA A N 1
ATOM 528 C CA . ALA A 1 72 ? 8.873 1.308 -7.941 1.00 94.69 72 ALA A CA 1
ATOM 529 C C . ALA A 1 72 ? 9.416 0.776 -6.616 1.00 94.69 72 ALA A C 1
ATOM 531 O O . ALA A 1 72 ? 9.133 -0.345 -6.203 1.00 94.69 72 ALA A O 1
ATOM 532 N N . LEU A 1 73 ? 10.187 1.606 -5.919 1.00 94.19 73 LEU A N 1
ATOM 533 C CA . LEU A 1 73 ? 10.533 1.409 -4.515 1.00 94.19 73 LEU A CA 1
ATOM 534 C C . LEU A 1 73 ? 9.580 2.252 -3.680 1.00 94.19 73 LEU A C 1
ATOM 536 O O . LEU A 1 73 ? 9.711 3.472 -3.665 1.00 94.19 73 LEU A O 1
ATOM 540 N N . ILE A 1 74 ? 8.637 1.605 -3.006 1.00 93.25 74 ILE A N 1
ATOM 541 C CA . ILE A 1 74 ? 7.536 2.247 -2.293 1.00 93.25 74 ILE A CA 1
ATOM 542 C C . ILE A 1 74 ? 7.760 2.115 -0.793 1.00 93.25 74 ILE A C 1
ATOM 544 O O . ILE A 1 74 ? 7.825 1.009 -0.246 1.00 93.25 74 ILE A O 1
ATOM 548 N N . HIS A 1 75 ? 7.831 3.258 -0.121 1.00 94.25 75 HIS A N 1
ATOM 549 C CA . HIS A 1 75 ? 7.764 3.379 1.326 1.00 94.25 75 HIS A CA 1
ATOM 550 C C . HIS A 1 75 ? 6.470 4.094 1.679 1.00 94.25 75 HIS A C 1
ATOM 552 O O . HIS A 1 75 ? 6.363 5.305 1.525 1.00 94.25 75 HIS A O 1
ATOM 558 N N . TYR A 1 76 ? 5.494 3.339 2.163 1.00 92.31 76 TYR A N 1
ATOM 559 C CA . TYR A 1 76 ? 4.186 3.859 2.523 1.00 92.31 76 TYR A CA 1
ATOM 560 C C . TYR A 1 76 ? 3.976 3.690 4.023 1.00 92.31 76 TYR A C 1
ATOM 562 O O . TYR A 1 76 ? 4.069 2.581 4.559 1.00 92.31 76 TYR A O 1
ATOM 570 N N . ASN A 1 77 ? 3.691 4.785 4.713 1.00 94.88 77 ASN A N 1
ATOM 571 C CA . ASN A 1 77 ? 3.289 4.778 6.108 1.00 94.88 77 ASN A CA 1
ATOM 572 C C . ASN A 1 77 ? 1.976 5.535 6.230 1.00 94.88 77 ASN A C 1
ATOM 574 O O . ASN A 1 77 ? 1.886 6.675 5.790 1.00 94.88 77 ASN A O 1
ATOM 578 N N . ALA A 1 78 ? 0.970 4.923 6.838 1.00 95.62 78 ALA A N 1
ATOM 579 C CA . ALA A 1 78 ? -0.289 5.592 7.078 1.00 95.62 78 ALA A CA 1
ATOM 580 C C . ALA A 1 78 ? -0.812 5.346 8.480 1.00 95.62 78 ALA A C 1
ATOM 582 O O . ALA A 1 78 ? -0.647 4.281 9.072 1.00 95.62 78 ALA A O 1
ATOM 583 N N . THR A 1 79 ? -1.492 6.361 8.985 1.00 96.62 79 THR A N 1
ATOM 584 C CA . THR A 1 79 ? -2.329 6.281 10.170 1.00 96.62 79 THR A CA 1
ATOM 585 C C . THR A 1 79 ? -3.770 6.173 9.701 1.00 96.62 79 THR A C 1
ATOM 587 O O . THR A 1 79 ? -4.270 7.075 9.032 1.00 96.62 79 THR A O 1
ATOM 590 N N . VAL A 1 80 ? -4.432 5.076 10.048 1.00 96.25 80 VAL A N 1
ATOM 591 C CA . VAL A 1 80 ? -5.833 4.825 9.711 1.00 96.25 80 VAL A CA 1
ATOM 592 C C . VAL A 1 80 ? -6.656 5.017 10.970 1.00 96.25 80 VAL A C 1
ATOM 594 O O . VAL A 1 80 ? -6.485 4.285 11.944 1.00 96.25 80 VAL A O 1
ATOM 597 N N . THR A 1 81 ? -7.523 6.021 10.964 1.00 96.06 81 THR A N 1
ATOM 598 C CA . THR A 1 81 ? -8.362 6.379 12.109 1.00 96.06 81 THR A CA 1
ATOM 599 C C . THR A 1 81 ? -9.816 6.095 11.780 1.00 96.06 81 THR A C 1
ATOM 601 O O . THR A 1 81 ? -10.314 6.528 10.746 1.00 96.06 81 THR A O 1
ATOM 604 N N . GLY A 1 82 ? -10.495 5.370 12.662 1.00 92.31 82 GLY A N 1
ATOM 605 C CA . GLY A 1 82 ? -11.919 5.072 12.560 1.00 92.31 82 GLY A CA 1
ATOM 606 C C . GLY A 1 82 ? -12.636 5.294 13.886 1.00 92.31 82 GLY A C 1
ATOM 607 O O . GLY A 1 82 ? -12.065 5.816 14.843 1.00 92.31 82 GLY A O 1
ATOM 608 N N . ALA A 1 83 ? -13.892 4.852 13.964 1.00 81.69 83 ALA A N 1
ATOM 609 C CA . ALA A 1 83 ? -14.748 5.077 15.132 1.00 81.69 83 ALA A CA 1
ATOM 610 C C . ALA A 1 83 ? -14.195 4.484 16.445 1.00 81.69 83 ALA A C 1
ATOM 612 O O . ALA A 1 83 ? -14.474 5.015 17.518 1.00 81.69 83 ALA A O 1
ATOM 613 N N . GLY A 1 84 ? -13.430 3.391 16.364 1.00 82.56 84 GLY A N 1
ATOM 614 C CA . GLY A 1 84 ? -12.861 2.713 17.529 1.00 82.56 84 GLY A CA 1
ATOM 615 C C . GLY A 1 84 ? -11.437 3.122 17.883 1.00 82.56 84 GLY A C 1
ATOM 616 O O . GLY A 1 84 ? -10.969 2.746 18.944 1.00 82.56 84 GLY A O 1
ATOM 617 N N . GLY A 1 85 ? -10.732 3.886 17.047 1.00 90.44 85 GLY A N 1
ATOM 618 C CA . GLY A 1 85 ? -9.356 4.292 17.326 1.00 90.44 85 GLY A CA 1
ATOM 619 C C . GLY A 1 85 ? -8.474 4.286 16.088 1.00 90.44 85 GLY A C 1
ATOM 620 O O . GLY A 1 85 ? -8.938 4.562 14.980 1.00 90.44 85 GLY A O 1
ATOM 621 N N . THR A 1 86 ? -7.188 4.002 16.289 1.00 94.88 86 THR A N 1
ATOM 622 C CA . THR A 1 86 ? -6.150 4.239 15.285 1.00 94.88 86 THR A CA 1
ATOM 623 C C . THR A 1 86 ? -5.252 3.022 15.085 1.00 94.88 86 THR A C 1
ATOM 625 O O . THR A 1 86 ? -4.718 2.458 16.042 1.00 94.88 86 THR A O 1
ATOM 628 N N . LEU A 1 87 ? -5.035 2.663 13.821 1.00 94.88 87 LEU A N 1
ATOM 629 C CA . LEU A 1 87 ? -4.057 1.675 13.378 1.00 94.88 87 LEU A CA 1
ATOM 630 C C . LE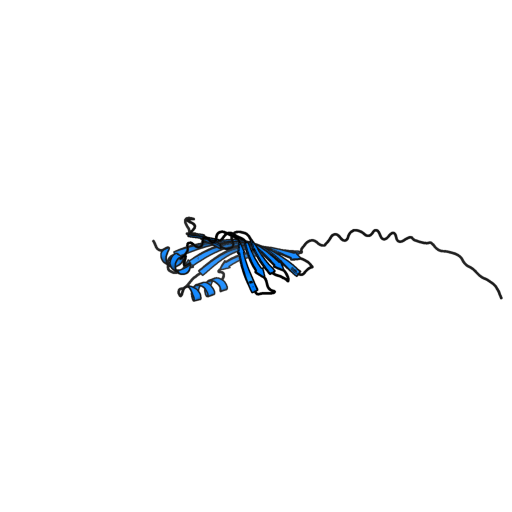U A 1 87 ? -2.976 2.336 12.520 1.00 94.88 87 LEU A C 1
ATOM 632 O O . LEU A 1 87 ? -3.181 3.392 11.927 1.00 94.88 87 LEU A O 1
ATOM 636 N N . VAL A 1 88 ? -1.825 1.681 12.436 1.00 95.06 88 VAL A N 1
ATOM 637 C CA . VAL A 1 88 ? -0.705 2.068 11.579 1.00 95.06 88 VAL A CA 1
ATOM 638 C C . VAL A 1 88 ? -0.545 1.027 10.478 1.00 95.06 88 VAL A C 1
ATOM 640 O O . VAL A 1 88 ? -0.369 -0.161 10.766 1.00 95.06 88 VAL A O 1
ATOM 643 N N . LEU A 1 89 ? -0.585 1.483 9.229 1.00 92.38 89 LEU A N 1
ATOM 644 C CA . LEU A 1 89 ? -0.303 0.704 8.031 1.00 92.38 89 LEU A CA 1
ATOM 645 C C . LEU A 1 89 ? 1.115 1.023 7.549 1.00 92.38 89 LEU A C 1
ATOM 647 O O . LEU A 1 89 ? 1.468 2.185 7.363 1.00 92.38 89 LEU A O 1
ATOM 651 N N . ASN A 1 90 ? 1.944 0.007 7.329 1.00 91.88 90 ASN A N 1
ATOM 652 C CA . ASN A 1 90 ? 3.265 0.183 6.734 1.00 91.88 90 ASN A CA 1
ATOM 653 C C . ASN A 1 90 ? 3.475 -0.781 5.575 1.00 91.88 90 ASN A C 1
ATOM 655 O O . ASN A 1 90 ? 3.455 -1.996 5.783 1.00 91.88 90 ASN A O 1
ATOM 659 N N . ASN A 1 91 ? 3.814 -0.237 4.409 1.00 88.75 91 ASN A N 1
ATOM 660 C CA . ASN A 1 91 ? 4.227 -1.014 3.252 1.00 88.75 91 ASN A CA 1
ATOM 661 C C . ASN A 1 91 ? 5.643 -0.600 2.852 1.00 88.75 91 ASN A C 1
ATOM 663 O O . ASN A 1 91 ? 5.997 0.577 2.843 1.00 88.75 91 ASN A O 1
ATOM 667 N N . ASN A 1 92 ? 6.479 -1.595 2.587 1.00 90.88 92 ASN A N 1
ATOM 668 C CA . ASN A 1 92 ? 7.821 -1.403 2.051 1.00 90.88 92 ASN A CA 1
ATOM 669 C C . ASN A 1 92 ? 7.986 -2.411 0.926 1.00 90.88 92 ASN A C 1
ATOM 671 O O . ASN A 1 92 ? 8.164 -3.606 1.197 1.00 90.88 92 ASN A O 1
ATOM 675 N N . VAL A 1 93 ? 7.845 -1.940 -0.307 1.00 90.75 93 VAL A N 1
ATOM 676 C CA . VAL A 1 93 ? 7.662 -2.803 -1.473 1.00 90.75 93 VAL A CA 1
ATOM 677 C C . VAL A 1 93 ? 8.601 -2.376 -2.588 1.00 90.75 93 VAL A C 1
ATOM 679 O O . VAL A 1 93 ? 8.820 -1.193 -2.817 1.00 90.75 93 VAL A O 1
ATOM 682 N N . ASN A 1 94 ? 9.169 -3.365 -3.264 1.00 93.19 94 ASN A N 1
ATOM 683 C CA . ASN A 1 94 ? 9.757 -3.201 -4.579 1.00 93.19 94 ASN A CA 1
ATOM 684 C C . ASN A 1 94 ? 8.800 -3.823 -5.595 1.00 93.19 94 ASN A C 1
ATOM 686 O O . ASN A 1 94 ? 8.596 -5.042 -5.581 1.00 93.19 94 ASN A O 1
ATOM 690 N N . GLU A 1 95 ? 8.200 -2.980 -6.419 1.00 93.94 95 GLU A N 1
ATOM 691 C CA . GLU A 1 95 ? 7.284 -3.367 -7.479 1.00 93.94 95 GLU A CA 1
ATOM 692 C C . GLU A 1 95 ? 8.006 -3.375 -8.814 1.00 93.94 95 GLU A C 1
ATOM 694 O O . GLU A 1 95 ? 8.807 -2.490 -9.089 1.00 93.94 95 GLU A O 1
ATOM 699 N N . VAL A 1 96 ? 7.724 -4.375 -9.639 1.00 95.44 96 VAL A N 1
ATOM 700 C CA . VAL A 1 96 ? 8.183 -4.458 -11.022 1.00 95.44 96 VAL A CA 1
ATOM 701 C C . VAL A 1 96 ? 6.974 -4.797 -11.875 1.00 95.44 96 VAL A C 1
ATOM 703 O O . VAL A 1 96 ? 6.419 -5.891 -11.750 1.00 95.44 96 VAL A O 1
ATOM 706 N N . ASP A 1 97 ? 6.590 -3.863 -12.730 1.00 94.69 97 ASP A N 1
ATOM 707 C CA . ASP A 1 97 ? 5.563 -4.036 -13.743 1.00 94.69 97 ASP A CA 1
ATOM 708 C C . ASP A 1 97 ? 6.229 -4.149 -15.116 1.00 94.69 97 ASP A C 1
ATOM 710 O O . ASP A 1 97 ? 7.068 -3.331 -15.496 1.00 94.69 97 ASP A O 1
ATOM 714 N N . SER A 1 98 ? 5.904 -5.208 -15.845 1.00 93.94 98 SER A N 1
ATOM 715 C CA . SER A 1 98 ? 6.406 -5.463 -17.191 1.00 93.94 98 SER A CA 1
ATOM 716 C C . SER A 1 98 ? 5.267 -5.919 -18.086 1.00 93.94 98 SER A C 1
ATOM 718 O O . SER A 1 98 ? 4.212 -6.315 -17.614 1.00 93.94 98 SER A O 1
ATOM 720 N N . SER A 1 99 ? 5.491 -5.984 -19.396 1.00 93.00 99 SER A N 1
ATOM 721 C CA . SER A 1 99 ? 4.476 -6.464 -20.347 1.00 93.00 99 SER A CA 1
ATOM 722 C C . SER A 1 99 ? 3.927 -7.874 -20.058 1.00 93.00 99 SER A C 1
ATOM 724 O O . SER A 1 99 ? 2.864 -8.232 -20.564 1.00 93.00 99 SER A O 1
ATOM 726 N N . GLU A 1 100 ? 4.621 -8.682 -19.252 1.00 93.25 100 GLU A N 1
ATOM 727 C CA . GLU A 1 100 ? 4.240 -10.062 -18.937 1.00 93.25 100 GLU A CA 1
ATOM 728 C C . GLU A 1 100 ? 3.619 -10.229 -17.544 1.00 93.25 100 GLU A C 1
ATOM 730 O O . GLU A 1 100 ? 2.810 -11.140 -17.323 1.00 93.25 100 GLU A O 1
ATOM 735 N N . SER A 1 101 ? 4.040 -9.414 -16.574 1.00 93.88 101 SER A N 1
ATOM 736 C CA . SER A 1 101 ? 3.677 -9.623 -15.175 1.00 93.88 101 SER A CA 1
ATOM 737 C C . SER A 1 101 ? 3.857 -8.387 -14.314 1.00 93.88 101 SER A C 1
ATOM 739 O O . SER A 1 101 ? 4.832 -7.661 -14.478 1.00 93.88 101 SER A O 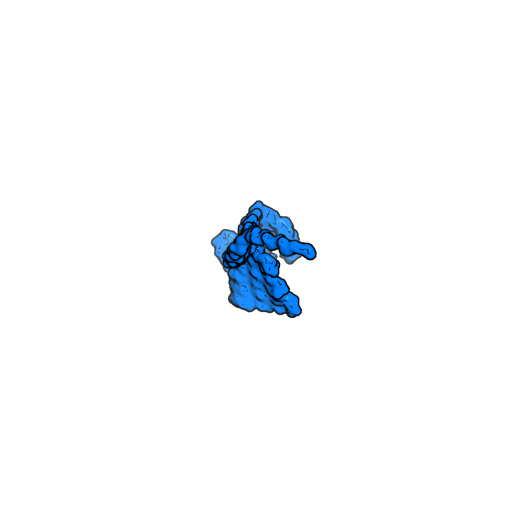1
ATOM 741 N N . PHE A 1 102 ? 3.039 -8.307 -13.272 1.00 92.88 102 PHE A N 1
ATOM 742 C CA . PHE A 1 102 ? 3.284 -7.479 -12.100 1.00 92.88 102 PHE A CA 1
ATOM 743 C C . PHE A 1 102 ? 3.922 -8.311 -10.981 1.00 92.88 102 PHE A C 1
ATOM 745 O O . PHE A 1 102 ? 3.523 -9.454 -10.724 1.00 92.88 102 PHE A O 1
ATOM 752 N N . ARG A 1 103 ? 4.916 -7.754 -10.287 1.00 91.75 103 ARG A N 1
ATOM 753 C CA . ARG A 1 103 ? 5.587 -8.388 -9.145 1.00 91.75 103 ARG A CA 1
ATOM 754 C C . ARG A 1 103 ? 5.767 -7.387 -8.021 1.00 91.75 103 ARG A C 1
ATOM 756 O O . ARG A 1 103 ? 6.274 -6.308 -8.268 1.00 91.75 103 ARG A O 1
ATOM 763 N N . ALA A 1 104 ? 5.467 -7.778 -6.790 1.00 89.56 104 ALA A N 1
ATOM 764 C CA . ALA A 1 104 ? 5.676 -6.952 -5.605 1.00 89.56 104 ALA A CA 1
ATOM 765 C C . ALA A 1 104 ? 6.401 -7.759 -4.525 1.00 89.56 104 ALA A C 1
ATOM 767 O O . ALA A 1 104 ? 5.886 -8.771 -4.047 1.00 89.56 104 ALA A O 1
ATOM 768 N N . ALA A 1 105 ? 7.607 -7.336 -4.145 1.00 88.50 105 ALA A N 1
ATOM 769 C CA . ALA A 1 105 ? 8.433 -8.002 -3.140 1.00 88.50 105 ALA A CA 1
ATOM 770 C C . ALA A 1 105 ? 8.658 -7.114 -1.912 1.00 88.50 105 ALA A C 1
ATOM 772 O O . ALA A 1 105 ? 8.895 -5.917 -2.042 1.00 88.50 105 ALA A O 1
ATOM 773 N N . GLY A 1 106 ? 8.667 -7.709 -0.719 1.00 85.12 106 GLY A N 1
ATOM 774 C CA . GLY A 1 106 ? 9.004 -7.015 0.525 1.00 85.12 106 GLY A CA 1
ATOM 775 C C . GLY A 1 106 ? 7.969 -7.252 1.616 1.00 85.12 106 GLY A C 1
ATOM 776 O O . GLY A 1 106 ? 7.629 -8.396 1.922 1.00 85.12 106 GLY A O 1
ATOM 777 N N . THR A 1 107 ? 7.498 -6.170 2.232 1.00 82.38 107 THR A N 1
ATOM 778 C CA . THR A 1 107 ? 6.370 -6.179 3.174 1.00 82.38 107 THR A CA 1
ATOM 779 C C . THR A 1 107 ? 5.217 -5.394 2.548 1.00 82.38 107 THR A C 1
ATOM 781 O O . THR A 1 107 ? 5.099 -4.202 2.826 1.00 82.38 107 THR A O 1
ATOM 784 N N . PRO A 1 108 ? 4.403 -6.024 1.680 1.00 74.50 108 PRO A N 1
ATOM 785 C CA . PRO A 1 108 ? 3.247 -5.375 1.058 1.00 74.50 108 PRO A CA 1
ATOM 786 C C . PRO A 1 108 ? 2.152 -4.988 2.048 1.00 74.50 108 PRO A C 1
ATOM 788 O O . PRO A 1 108 ? 1.319 -4.162 1.709 1.00 74.50 108 PRO A O 1
ATOM 791 N N . LEU A 1 109 ? 2.147 -5.574 3.251 1.00 81.75 109 LEU A N 1
ATOM 792 C CA . LEU A 1 109 ? 1.220 -5.185 4.303 1.00 81.75 109 LEU A CA 1
ATOM 793 C C . LEU A 1 109 ? 1.828 -5.405 5.686 1.00 81.75 109 LEU A C 1
ATOM 795 O O . LEU A 1 109 ? 2.237 -6.514 6.043 1.00 81.75 109 LEU A O 1
ATOM 799 N N . ARG A 1 110 ? 1.804 -4.371 6.521 1.00 88.38 110 ARG A N 1
ATOM 800 C CA . ARG A 1 110 ? 1.951 -4.498 7.973 1.00 88.38 110 ARG A CA 1
ATOM 801 C C . ARG A 1 110 ? 0.934 -3.601 8.653 1.00 88.38 110 ARG A C 1
ATOM 803 O O . ARG A 1 110 ? 0.956 -2.396 8.453 1.00 88.38 110 ARG A O 1
ATOM 810 N N . VAL A 1 111 ? 0.114 -4.193 9.513 1.00 90.69 111 VAL A N 1
ATOM 811 C CA . VAL A 1 111 ? -0.837 -3.479 10.367 1.00 90.69 111 VAL A CA 1
ATOM 812 C C . VAL A 1 111 ? -0.365 -3.589 11.806 1.00 90.69 111 VAL A C 1
ATOM 814 O O . VAL A 1 111 ? -0.093 -4.689 12.297 1.00 90.69 111 VAL A O 1
ATOM 817 N N . SER A 1 112 ? -0.252 -2.460 12.491 1.00 92.19 112 SER A N 1
ATOM 818 C CA . SER A 1 112 ? 0.089 -2.404 13.911 1.00 92.19 112 SER A CA 1
ATOM 819 C C . SER A 1 112 ? -0.840 -1.447 14.647 1.00 92.19 112 SER A C 1
ATOM 821 O O . SER A 1 112 ? -1.438 -0.558 14.051 1.00 92.19 112 SER A O 1
ATOM 823 N N . THR A 1 113 ? -0.959 -1.627 15.949 1.00 91.69 113 THR A N 1
ATOM 824 C CA . THR A 1 113 ? -1.528 -0.623 16.851 1.00 91.69 113 THR A CA 1
ATOM 825 C C . THR A 1 113 ? -0.571 0.565 17.000 1.00 91.69 113 THR A C 1
ATOM 827 O O . THR A 1 113 ? 0.616 0.466 16.667 1.00 91.69 113 THR A O 1
ATOM 830 N N . ILE A 1 114 ? -1.063 1.690 17.525 1.00 89.88 114 ILE A N 1
ATOM 831 C CA . ILE A 1 114 ? -0.259 2.913 17.696 1.00 89.88 114 ILE A CA 1
ATOM 832 C C . ILE A 1 114 ? 0.924 2.743 18.670 1.00 89.88 114 ILE A C 1
ATOM 834 O O . ILE A 1 114 ? 1.948 3.401 18.519 1.00 89.88 114 ILE A O 1
ATOM 838 N N . ASP A 1 115 ? 0.819 1.824 19.634 1.00 89.31 115 ASP A N 1
ATOM 839 C CA . ASP A 1 115 ? 1.898 1.455 20.565 1.00 89.31 115 ASP A CA 1
ATOM 840 C C . ASP A 1 115 ? 2.931 0.484 19.948 1.00 89.31 115 ASP A C 1
ATOM 842 O O . ASP A 1 115 ? 3.908 0.108 20.596 1.00 89.31 115 ASP A O 1
ATOM 846 N N . GLY A 1 116 ? 2.752 0.096 18.679 1.00 87.44 116 GLY A N 1
ATOM 847 C CA . GLY A 1 116 ? 3.721 -0.670 17.896 1.00 87.44 116 GLY A CA 1
ATOM 848 C C . GLY A 1 116 ? 3.519 -2.187 17.898 1.00 87.44 116 GLY A C 1
ATOM 849 O O . GLY A 1 116 ? 4.311 -2.903 17.271 1.00 87.44 116 GLY A O 1
ATOM 850 N N . ARG A 1 117 ? 2.466 -2.712 18.539 1.00 88.94 117 ARG A N 1
ATOM 851 C CA . ARG A 1 117 ? 2.140 -4.145 18.478 1.00 88.94 117 ARG A CA 1
ATOM 852 C C . ARG A 1 117 ? 1.615 -4.506 17.087 1.00 88.94 117 ARG A C 1
ATOM 854 O O . ARG A 1 117 ? 0.577 -4.031 16.639 1.00 88.94 117 ARG A O 1
ATOM 861 N N . THR A 1 118 ? 2.331 -5.384 16.389 1.00 89.62 118 THR A N 1
ATOM 862 C CA . THR A 1 118 ? 1.919 -5.860 15.061 1.00 89.62 118 THR A CA 1
ATOM 863 C C . THR A 1 118 ? 0.740 -6.824 15.171 1.00 89.62 118 THR A C 1
ATOM 865 O O . THR A 1 118 ? 0.822 -7.832 15.870 1.00 89.62 118 THR A O 1
ATOM 868 N N . LEU A 1 119 ? -0.340 -6.500 14.462 1.00 86.50 119 LEU A N 1
ATOM 869 C CA . LEU A 1 119 ? -1.576 -7.281 14.392 1.00 86.50 119 LEU A CA 1
ATOM 870 C C . LEU A 1 119 ? -1.571 -8.230 13.194 1.00 86.50 119 LEU A C 1
ATOM 872 O O . LEU A 1 119 ? -1.937 -9.395 13.317 1.00 86.50 119 LEU A O 1
ATOM 876 N N . ALA A 1 120 ? -1.106 -7.735 12.049 1.00 86.25 120 ALA A N 1
ATOM 877 C CA . ALA A 1 120 ? -0.992 -8.500 10.818 1.00 86.25 120 ALA A CA 1
ATOM 878 C C . ALA A 1 120 ? 0.286 -8.103 10.079 1.00 86.25 120 ALA A C 1
ATOM 880 O O . ALA A 1 120 ? 0.685 -6.935 10.071 1.00 86.25 120 ALA A O 1
ATOM 881 N N . LYS A 1 121 ? 0.946 -9.080 9.456 1.00 84.94 121 LYS A N 1
ATOM 882 C CA . LYS A 1 121 ? 2.105 -8.820 8.604 1.00 84.94 121 LYS A CA 1
ATOM 883 C C . LYS A 1 121 ? 2.151 -9.825 7.471 1.00 84.94 121 LYS A C 1
ATOM 885 O O . LYS A 1 121 ? 2.309 -11.024 7.692 1.00 84.94 121 LYS A O 1
ATOM 890 N N . GLN A 1 122 ? 2.123 -9.304 6.260 1.00 77.44 122 GLN A N 1
ATOM 891 C CA . GLN A 1 122 ? 2.390 -10.051 5.053 1.00 77.44 122 GLN A CA 1
ATOM 892 C C . GLN A 1 122 ? 3.748 -9.618 4.526 1.00 77.44 122 GLN A C 1
ATOM 894 O O . GLN A 1 122 ? 3.957 -8.469 4.145 1.00 77.44 122 GLN A O 1
ATOM 899 N N . ALA A 1 123 ? 4.686 -10.558 4.544 1.00 80.56 123 ALA A N 1
ATOM 900 C CA . ALA A 1 123 ? 5.967 -10.411 3.881 1.00 80.56 123 ALA A CA 1
ATOM 901 C C . ALA A 1 123 ? 6.096 -11.521 2.848 1.00 80.56 123 ALA A C 1
ATOM 903 O O . ALA A 1 123 ? 5.734 -12.672 3.113 1.00 80.56 123 ALA A O 1
ATOM 904 N N . GLY A 1 124 ? 6.599 -11.171 1.675 1.00 82.75 124 GLY A N 1
ATOM 905 C CA . GLY A 1 124 ? 6.711 -12.117 0.585 1.00 82.75 124 GLY A CA 1
ATOM 906 C C . GLY A 1 124 ? 6.864 -11.450 -0.765 1.00 82.75 124 GLY A C 1
ATOM 907 O O . GLY A 1 124 ? 7.186 -10.268 -0.872 1.00 82.75 124 GLY A O 1
ATOM 908 N N . LEU A 1 125 ? 6.636 -12.266 -1.778 1.00 84.12 125 LEU A N 1
ATOM 909 C CA . LEU A 1 125 ? 6.639 -11.927 -3.181 1.00 84.12 125 LEU A CA 1
ATOM 910 C C . LEU A 1 125 ? 5.260 -12.267 -3.743 1.00 84.12 125 LEU A C 1
ATOM 912 O O . LEU A 1 125 ? 4.844 -13.425 -3.730 1.00 84.12 125 LEU A O 1
ATOM 916 N N . LEU A 1 126 ? 4.564 -11.251 -4.228 1.00 85.50 126 LEU A N 1
ATOM 917 C CA . LEU A 1 126 ? 3.363 -11.384 -5.032 1.00 85.50 126 LEU A CA 1
ATOM 918 C C . LEU A 1 126 ? 3.768 -11.345 -6.505 1.00 85.50 126 LEU A C 1
ATOM 920 O O . LEU A 1 126 ? 4.589 -10.521 -6.900 1.00 85.50 126 LEU A O 1
ATOM 924 N N . ILE A 1 127 ? 3.212 -12.249 -7.304 1.00 89.12 127 ILE A N 1
ATOM 925 C CA . ILE A 1 127 ? 3.387 -12.284 -8.757 1.00 89.12 127 ILE A CA 1
ATOM 926 C C . ILE A 1 127 ? 2.007 -12.429 -9.378 1.00 89.12 127 ILE A C 1
ATOM 928 O O . ILE A 1 127 ? 1.313 -13.404 -9.099 1.00 89.12 127 ILE A O 1
ATOM 932 N N . PHE A 1 128 ? 1.641 -11.503 -10.250 1.00 90.38 128 PHE A N 1
ATOM 933 C CA . PHE A 1 128 ? 0.465 -11.603 -11.096 1.00 90.38 128 PHE A CA 1
ATOM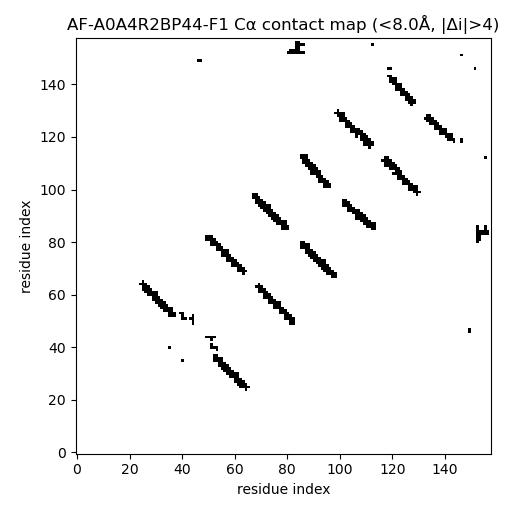 934 C C . PHE A 1 128 ? 0.909 -11.688 -12.556 1.00 90.38 128 PHE A C 1
ATOM 936 O O . PHE A 1 128 ? 1.631 -10.819 -13.040 1.00 90.38 128 PHE A O 1
ATOM 943 N N . ARG A 1 129 ? 0.531 -12.762 -13.251 1.00 93.19 129 ARG A N 1
ATOM 944 C CA . ARG A 1 129 ? 0.852 -12.958 -14.671 1.00 93.19 129 ARG A CA 1
ATOM 945 C C . ARG A 1 129 ? -0.310 -12.494 -15.537 1.00 93.19 129 ARG A C 1
ATOM 947 O O . ARG A 1 129 ? -1.430 -12.963 -15.366 1.00 93.19 129 ARG A O 1
ATOM 954 N N . PHE A 1 130 ? -0.039 -11.619 -16.501 1.00 91.81 130 PHE A N 1
ATOM 955 C CA . PHE A 1 130 ? -1.090 -11.040 -17.341 1.00 91.81 130 PHE A CA 1
ATOM 956 C C . PHE A 1 130 ? -1.630 -12.014 -18.388 1.00 91.81 130 PHE A C 1
ATOM 958 O O . PHE A 1 130 ? -2.806 -11.953 -18.732 1.00 91.81 130 PHE A O 1
ATOM 965 N N . ALA A 1 131 ? -0.790 -12.935 -18.867 1.00 93.75 131 ALA A N 1
ATOM 966 C CA . ALA A 1 131 ? -1.163 -13.885 -19.915 1.00 93.75 131 ALA A CA 1
ATOM 967 C C . ALA A 1 131 ? -2.317 -14.821 -19.512 1.00 93.75 131 ALA A C 1
ATOM 969 O O . ALA A 1 131 ? -3.125 -15.197 -20.359 1.00 93.75 131 ALA A O 1
ATOM 970 N N . ASP A 1 132 ? -2.378 -15.214 -18.239 1.00 93.75 132 ASP A N 1
ATOM 971 C CA . ASP A 1 132 ? -3.323 -16.211 -17.725 1.00 93.75 132 ASP A CA 1
ATOM 972 C C . ASP A 1 132 ? -4.085 -15.755 -16.467 1.00 93.75 132 ASP A C 1
ATOM 974 O O . ASP A 1 132 ? -4.945 -16.484 -15.975 1.00 93.75 132 ASP A O 1
ATOM 978 N N . GLY A 1 133 ? -3.793 -14.560 -15.944 1.00 89.69 133 GLY A N 1
ATOM 979 C CA . GLY A 1 133 ? -4.396 -14.035 -14.719 1.00 89.69 133 GLY A CA 1
ATOM 980 C C . GLY A 1 133 ? -3.951 -14.766 -13.450 1.00 89.69 133 GLY A C 1
ATOM 981 O O . GLY A 1 133 ? -4.587 -14.620 -12.405 1.00 89.69 133 GLY A O 1
ATOM 982 N N . THR A 1 134 ? -2.887 -15.574 -13.507 1.00 91.19 134 THR A N 1
ATOM 983 C CA . THR A 1 134 ? -2.441 -16.349 -12.349 1.00 91.19 134 THR A CA 1
ATOM 984 C C . THR A 1 134 ? -1.829 -15.432 -11.292 1.00 91.19 134 THR A C 1
ATOM 986 O O . THR A 1 134 ? -0.806 -14.783 -11.529 1.00 91.19 134 THR A O 1
ATOM 989 N N . LEU A 1 135 ? -2.402 -15.459 -10.085 1.00 85.94 135 LEU A N 1
ATOM 990 C CA . LEU A 1 135 ? -1.845 -14.836 -8.887 1.00 85.94 135 LEU A CA 1
ATOM 991 C C . LEU A 1 135 ? -1.077 -15.874 -8.058 1.00 85.94 135 LEU A C 1
ATOM 993 O O . LEU A 1 135 ? -1.638 -16.869 -7.606 1.00 85.94 135 LEU A O 1
ATOM 997 N N . THR A 1 136 ? 0.215 -15.639 -7.840 1.00 84.50 136 THR A N 1
ATOM 998 C CA . THR A 1 136 ? 1.076 -16.463 -6.982 1.00 84.50 136 THR A CA 1
ATOM 999 C C . THR A 1 136 ? 1.582 -15.641 -5.808 1.00 84.50 136 THR A C 1
ATOM 1001 O O . THR A 1 136 ? 2.089 -14.535 -5.990 1.00 84.50 136 THR A O 1
ATOM 1004 N N . PHE A 1 137 ? 1.501 -16.206 -4.605 1.00 80.81 137 PHE A N 1
ATOM 1005 C CA . PHE A 1 137 ? 2.079 -15.611 -3.408 1.00 80.81 137 PHE A CA 1
ATOM 1006 C C . PHE A 1 137 ? 3.167 -16.519 -2.826 1.00 80.81 137 PHE A C 1
ATOM 1008 O O . PHE A 1 137 ? 2.910 -17.664 -2.456 1.00 80.81 137 PHE A O 1
ATOM 1015 N N . HIS A 1 138 ? 4.387 -15.998 -2.724 1.00 76.50 138 HIS A N 1
ATOM 1016 C CA . HIS A 1 138 ? 5.527 -16.655 -2.093 1.00 76.50 138 HIS A CA 1
ATOM 1017 C C . HIS A 1 138 ? 5.903 -15.917 -0.808 1.00 76.50 138 HIS A C 1
ATOM 1019 O O . HIS A 1 138 ? 6.556 -14.878 -0.841 1.00 76.50 138 HIS A O 1
ATOM 1025 N N . GLY A 1 139 ? 5.522 -16.454 0.345 1.00 68.00 139 GLY A N 1
ATOM 1026 C CA . GLY A 1 139 ? 5.856 -15.862 1.637 1.00 68.00 139 GLY A CA 1
ATOM 1027 C C . GLY A 1 139 ? 5.054 -16.483 2.765 1.00 68.00 139 GLY A C 1
ATOM 1028 O O . GLY A 1 139 ? 4.140 -17.273 2.529 1.00 68.00 139 GLY A O 1
ATOM 1029 N N . SER A 1 140 ? 5.369 -16.110 4.006 1.00 56.25 140 SER A N 1
ATOM 1030 C CA . SER A 1 140 ? 4.445 -16.391 5.096 1.00 56.25 140 SER A CA 1
ATOM 1031 C C . SER A 1 140 ? 3.301 -15.392 4.983 1.00 56.25 140 SER A C 1
ATOM 1033 O O . SER A 1 140 ? 3.444 -14.228 5.369 1.00 56.25 140 SER A O 1
ATOM 1035 N N . LEU A 1 141 ? 2.159 -15.848 4.478 1.00 47.75 141 LEU A N 1
ATOM 1036 C CA . LEU A 1 141 ? 0.903 -15.258 4.898 1.00 47.75 141 LEU A CA 1
ATOM 1037 C C . LEU A 1 141 ? 0.852 -15.474 6.415 1.00 47.75 141 LEU A C 1
ATOM 1039 O O . LEU A 1 141 ? 0.551 -16.558 6.901 1.00 47.75 141 LEU A O 1
ATOM 1043 N N . ARG A 1 142 ? 1.197 -14.428 7.164 1.00 50.66 142 ARG A N 1
ATOM 1044 C CA . ARG A 1 142 ? 0.618 -14.211 8.482 1.00 50.66 142 ARG A CA 1
ATOM 1045 C C . ARG A 1 142 ? -0.387 -13.053 8.400 1.00 50.66 142 ARG A C 1
ATOM 1047 O O . ARG A 1 142 ? -0.228 -12.075 9.136 1.00 50.66 142 ARG A O 1
ATOM 1054 N N . PRO A 1 143 ? -1.464 -13.122 7.587 1.00 49.62 143 PRO A N 1
ATOM 1055 C CA . PRO A 1 143 ? -2.706 -12.777 8.241 1.00 49.62 143 PRO A CA 1
ATOM 1056 C C . PRO A 1 143 ? -2.767 -13.750 9.419 1.00 49.62 143 PRO A C 1
ATOM 1058 O O . PRO A 1 143 ? -2.538 -14.951 9.250 1.00 49.62 143 PRO A O 1
ATOM 1061 N N . ALA A 1 144 ? -2.968 -13.265 10.639 1.00 52.34 144 ALA A N 1
ATOM 1062 C CA . ALA A 1 144 ? -3.592 -14.183 11.577 1.00 52.34 144 ALA A CA 1
ATOM 1063 C C . ALA A 1 144 ? -4.832 -14.695 10.824 1.00 52.34 144 ALA A C 1
ATOM 1065 O O . ALA A 1 144 ? -5.590 -13.866 10.319 1.00 52.34 144 ALA A O 1
ATOM 1066 N N . GLU A 1 145 ? -4.961 -15.999 10.573 1.00 53.75 145 GLU A N 1
ATOM 1067 C CA . GLU A 1 145 ? -6.218 -16.522 10.036 1.00 53.75 145 GLU A CA 1
ATOM 1068 C C . GLU A 1 145 ? -7.347 -15.908 10.880 1.00 53.75 145 GLU A C 1
ATOM 1070 O O . GLU A 1 145 ? -7.292 -15.960 12.109 1.00 53.75 145 GLU A O 1
ATOM 1075 N N . GLY A 1 146 ? -8.290 -15.215 10.236 1.00 63.59 146 GLY A N 1
ATOM 1076 C CA . GLY A 1 146 ? -9.326 -14.449 10.938 1.00 63.59 146 GLY A CA 1
ATOM 1077 C C . GLY A 1 146 ? -8.985 -12.995 11.304 1.00 63.59 146 GLY A C 1
ATOM 1078 O O . GLY A 1 146 ? -9.730 -12.394 12.070 1.00 63.59 146 GLY A O 1
ATOM 1079 N N . PHE A 1 147 ? -7.911 -12.389 10.782 1.00 80.69 147 PHE A N 1
ATOM 1080 C CA . PHE A 1 147 ? -7.705 -10.942 10.913 1.00 80.69 147 PHE A CA 1
ATOM 1081 C C . PHE A 1 147 ? -8.701 -10.175 10.035 1.00 80.69 147 PHE A C 1
ATOM 1083 O O . PHE A 1 147 ? -8.636 -10.244 8.809 1.00 80.69 147 PHE A O 1
ATOM 1090 N N . SER A 1 148 ? -9.572 -9.397 10.673 1.00 87.44 148 SER A N 1
ATOM 1091 C CA . SER A 1 148 ? -10.418 -8.398 10.025 1.00 87.44 148 SER A CA 1
ATOM 1092 C C . SER A 1 148 ? -9.896 -7.003 10.360 1.00 87.44 148 SER A C 1
ATOM 1094 O O . SER A 1 148 ? -9.820 -6.620 11.529 1.00 87.44 148 SER A O 1
ATOM 1096 N N . PHE A 1 149 ? -9.518 -6.238 9.333 1.00 87.88 149 PHE A N 1
ATOM 1097 C CA . PHE A 1 149 ? -8.983 -4.886 9.510 1.00 87.88 149 PHE A CA 1
ATOM 1098 C C . PHE A 1 149 ? -10.006 -3.952 10.169 1.00 87.88 149 PHE A C 1
ATOM 1100 O O . PHE A 1 149 ? -9.681 -3.270 11.139 1.00 87.88 149 PHE A O 1
ATOM 1107 N N . CYS A 1 150 ? -11.249 -3.963 9.683 1.00 90.62 150 CYS A N 1
ATOM 1108 C CA . CYS A 1 150 ? -12.313 -3.105 10.198 1.00 90.62 150 CYS A CA 1
ATOM 1109 C C . CYS A 1 150 ? -12.688 -3.459 11.646 1.00 90.62 150 CYS A C 1
ATOM 1111 O O . CYS A 1 150 ? -12.852 -2.557 12.467 1.00 90.62 150 CYS A O 1
ATOM 1113 N N . GLU A 1 151 ? -12.748 -4.751 11.994 1.00 90.56 151 GLU A N 1
ATOM 1114 C CA . GLU A 1 151 ? -12.975 -5.176 13.384 1.00 90.56 151 GLU A CA 1
ATOM 1115 C C . GLU A 1 151 ? -11.815 -4.756 14.287 1.00 90.56 151 GLU A C 1
ATOM 1117 O O . GLU A 1 151 ? -12.035 -4.208 15.367 1.00 90.56 151 GLU A O 1
ATOM 1122 N N . ALA A 1 152 ? -10.572 -4.956 13.834 1.00 89.19 152 ALA A N 1
ATOM 1123 C CA . ALA A 1 152 ? -9.397 -4.532 14.580 1.00 89.19 152 ALA A CA 1
ATOM 1124 C C . ALA A 1 152 ? -9.415 -3.019 14.828 1.00 89.19 152 ALA A C 1
ATOM 1126 O O . ALA A 1 152 ? -9.114 -2.597 15.941 1.00 89.19 152 ALA A O 1
ATOM 1127 N N . LEU A 1 153 ? -9.805 -2.214 13.835 1.00 90.25 153 LEU A N 1
ATOM 1128 C CA . LEU A 1 153 ? -9.911 -0.758 13.951 1.00 90.25 153 LEU A CA 1
ATOM 1129 C C . LEU A 1 153 ? -11.000 -0.332 14.951 1.00 90.25 153 LEU A C 1
ATOM 1131 O O . LEU A 1 153 ? -10.801 0.613 15.712 1.00 90.25 153 LEU A O 1
ATOM 1135 N N . GLN A 1 154 ? -12.125 -1.050 15.001 1.00 88.62 154 GLN A N 1
ATOM 1136 C CA . GLN A 1 154 ? -13.193 -0.817 15.981 1.00 88.62 154 GLN A CA 1
ATOM 1137 C C . GLN A 1 154 ? -12.797 -1.209 17.414 1.00 88.62 154 GLN A C 1
ATOM 1139 O O . GLN A 1 154 ? -13.261 -0.596 18.371 1.00 88.62 154 GLN A O 1
ATOM 1144 N N . GLN A 1 155 ? -11.929 -2.209 17.569 1.00 85.12 155 GLN A N 1
ATOM 1145 C CA . GLN A 1 155 ? -11.486 -2.736 18.865 1.00 85.12 155 GLN A CA 1
ATOM 1146 C C . GLN A 1 155 ? -10.297 -1.976 19.474 1.00 85.12 155 GLN A C 1
ATOM 1148 O O . GLN A 1 155 ? -9.793 -2.384 20.517 1.00 85.12 155 GLN A O 1
ATOM 1153 N N . GLN A 1 156 ? -9.828 -0.888 18.849 1.00 78.31 156 GLN A N 1
ATOM 1154 C CA . GLN A 1 156 ? -8.762 -0.048 19.4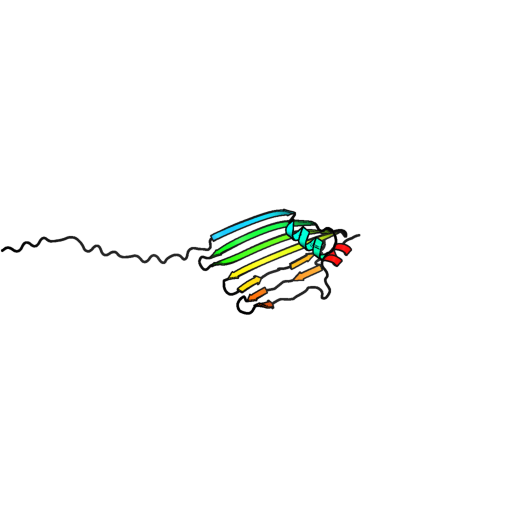19 1.00 78.31 156 GLN A CA 1
ATOM 1155 C C . GLN A 1 156 ? -9.254 0.907 20.520 1.00 78.31 156 GLN A C 1
ATOM 1157 O O . GLN A 1 156 ? -8.466 1.719 21.012 1.00 78.31 156 GLN A O 1
ATOM 1162 N N . ALA A 1 157 ? -10.531 0.825 20.905 1.00 58.03 157 ALA A N 1
ATOM 1163 C CA . ALA A 1 157 ? -11.091 1.665 21.949 1.00 58.03 157 ALA A CA 1
ATOM 1164 C C . ALA A 1 157 ? -10.542 1.204 23.313 1.00 58.0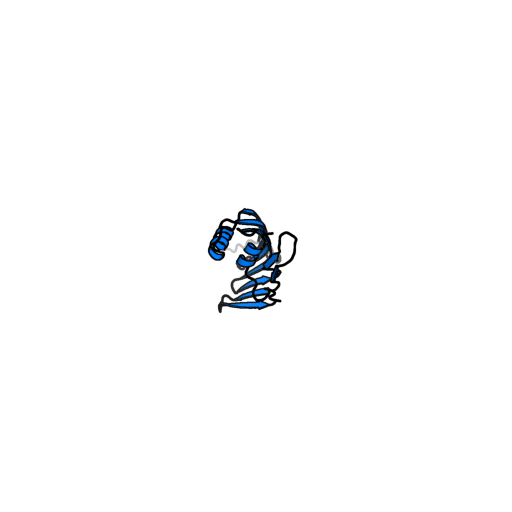3 157 ALA A C 1
ATOM 1166 O O . ALA A 1 157 ? -10.394 -0.004 23.516 1.00 58.03 157 ALA A O 1
ATOM 1167 N N . PRO A 1 158 ? -10.204 2.134 24.223 1.00 52.91 158 PRO A N 1
ATOM 1168 C CA . PRO A 1 158 ? -9.737 1.791 25.564 1.00 52.91 158 PRO A CA 1
ATOM 1169 C C . PRO A 1 158 ? -10.768 0.994 26.375 1.00 52.91 158 PRO A C 1
ATOM 1171 O O . PRO A 1 158 ? -11.988 1.194 26.167 1.00 52.91 158 PRO A O 1
#

Secondary structure (DSSP, 8-state):
----------------------PPPPEEEEEEEEEE-HHHHHHHHHHHTS--EEEEEEEEEEEE-TTS-EEEEEEEEEEEEETTEEEEEEEEEEEEE-SSEEEEEEEEEEEEETTS-EEEEEEEEEEEETTT--EEEEEEEESPTT--HHHHHHTT--

Nearest PDB structures (foldseek):
  8qn4-assembly1_F  TM=3.006E-01  e=6.974E+00  Escherichia coli K-12

Radius of gyration: 27.45 Å; Cα contacts (8 Å, |Δi|>4): 323; chains: 1; bounding box: 63×32×104 Å

Solvent-accessible surface area (backbone atoms only — not comparable to full-atom values): 8759 Å² total; per-residue (Å²): 135,81,91,83,88,82,83,87,81,77,90,75,80,77,75,73,74,77,66,76,79,72,75,77,72,58,51,77,47,79,47,75,49,75,46,72,42,63,66,64,14,51,51,48,18,64,75,57,72,48,72,37,46,31,39,37,48,32,42,34,42,38,35,42,35,97,87,63,36,37,34,35,43,39,41,37,38,32,43,41,36,38,92,18,31,53,32,32,41,41,29,42,31,43,34,39,39,41,100,58,32,42,34,40,36,44,28,75,38,30,36,20,41,81,93,64,56,72,70,32,43,34,39,35,36,42,37,36,32,66,89,79,67,49,76,46,80,53,55,59,77,34,56,48,88,86,71,48,70,54,61,52,32,48,64,51,49,133